Protein AF-A0A1M4X5B0-F1 (afdb_monomer_lite)

Foldseek 3Di:
DADPPPRDDADPVQADPVPRDRVDDDPPDDDDDPVCVVVDPDDDDDDPDDDPPDDDPPPPPPVPPDDDDPPDPDPPPPPPDPVNVVVVVVVVVVVVVCCCCVPVVVVVVVVVVVVVVVVVVVVVVD

Secondary structure (DSSP, 8-state):
-B-TTT-SBPPTTSB-TTT--BSSS--S--PPPHHHHHT--PPP---TT--------------------------------HHHHHHHHHHHHHHHHHHIIIIIHHHHHHHHHHHHHHHHHHHHH-

pLDDT: mean 71.01, std 17.84, range [38.38, 96.12]

Sequence (126 aa):
MRCERCGSEMNAEGKCPVCDASGASENKVRVLTPDEKINYDGVTIEEPGSYDENSGPRQDIRFERTSSGPRIHYMSFGSGSPLMRKIWLFLIIAGILAFIFFIALPVAVVGLVIAAAVWLFFSFFG

Structure (mmCIF, N/CA/C/O backbone):
data_AF-A0A1M4X5B0-F1
#
_entry.id   AF-A0A1M4X5B0-F1
#
loop_
_atom_site.group_PDB
_atom_site.id
_atom_site.type_symbol
_atom_site.label_atom_id
_atom_site.label_alt_id
_atom_site.label_comp_id
_atom_site.label_asym_id
_atom_site.label_entity_id
_atom_site.label_seq_id
_atom_site.pdbx_PDB_ins_code
_atom_site.Cartn_x
_atom_site.Cartn_y
_atom_site.Cartn_z
_atom_site.occupancy
_atom_site.B_iso_or_equiv
_atom_site.auth_seq_id
_atom_site.auth_comp_id
_atom_site.auth_asym_id
_atom_site.auth_atom_id
_atom_site.pdbx_PDB_model_num
ATOM 1 N N . MET A 1 1 ? -72.897 -0.718 44.625 1.00 62.56 1 MET A N 1
ATOM 2 C CA . MET A 1 1 ? -72.153 0.516 44.268 1.00 62.56 1 MET A CA 1
ATOM 3 C C . MET A 1 1 ? -71.139 0.165 43.179 1.00 62.56 1 MET A C 1
ATOM 5 O O . MET A 1 1 ? -70.606 -0.937 43.232 1.00 62.56 1 MET A O 1
ATOM 9 N N . ARG A 1 2 ? -70.931 1.011 42.159 1.00 64.25 2 ARG A N 1
ATOM 10 C CA . ARG A 1 2 ? -70.007 0.728 41.038 1.00 64.25 2 ARG A CA 1
ATOM 11 C C . ARG A 1 2 ? -68.660 1.395 41.281 1.00 64.25 2 ARG A C 1
ATOM 13 O O . ARG A 1 2 ? -68.618 2.491 41.828 1.00 64.25 2 ARG A O 1
ATOM 20 N N . CYS A 1 3 ? -67.574 0.735 40.906 1.00 67.25 3 CYS A N 1
ATOM 21 C CA . CYS A 1 3 ? -66.236 1.289 41.072 1.00 67.25 3 CYS A CA 1
ATOM 22 C C . CYS A 1 3 ? -65.918 2.298 39.958 1.00 67.25 3 CYS A C 1
ATOM 24 O O . CYS A 1 3 ? -66.057 1.987 38.778 1.00 67.25 3 CYS A O 1
ATOM 26 N N . GLU A 1 4 ? -65.428 3.483 40.322 1.00 68.12 4 GLU A N 1
ATOM 27 C CA . GLU A 1 4 ? -65.127 4.573 39.378 1.00 68.12 4 GLU A CA 1
ATOM 28 C C . GLU A 1 4 ? -63.909 4.307 38.477 1.00 68.12 4 GLU A C 1
ATOM 30 O O . GLU A 1 4 ? -63.702 5.006 37.490 1.00 68.12 4 GLU A O 1
ATOM 35 N N . ARG A 1 5 ? -63.107 3.279 38.788 1.00 63.66 5 ARG A N 1
ATOM 36 C CA . ARG A 1 5 ? -61.913 2.910 38.011 1.00 63.66 5 ARG A CA 1
ATOM 37 C C . ARG A 1 5 ? -62.185 1.817 36.969 1.00 63.66 5 ARG A C 1
ATOM 39 O O . ARG A 1 5 ? -61.623 1.866 35.883 1.00 63.66 5 ARG A O 1
ATOM 46 N N . CYS A 1 6 ? -63.003 0.819 37.315 1.00 71.56 6 CYS A N 1
ATOM 47 C CA . CYS A 1 6 ? -63.252 -0.390 36.507 1.00 71.56 6 CYS A CA 1
ATOM 48 C C . CYS A 1 6 ? -64.700 -0.464 35.966 1.00 71.56 6 CYS A C 1
ATOM 50 O O . CYS A 1 6 ? -64.983 -1.275 35.091 1.00 71.56 6 CYS A O 1
ATOM 52 N N . GLY A 1 7 ? -65.633 0.342 36.488 1.00 67.69 7 GLY A N 1
ATOM 53 C CA . GLY A 1 7 ? -67.053 0.330 36.113 1.00 67.69 7 GLY A CA 1
ATOM 54 C C . GLY A 1 7 ? -67.846 -0.897 36.587 1.00 67.69 7 GLY A C 1
ATOM 55 O O . GLY A 1 7 ? -69.069 -0.918 36.440 1.00 67.69 7 GLY A O 1
ATOM 56 N N . SER A 1 8 ? -67.184 -1.900 37.170 1.00 72.75 8 SER A N 1
ATOM 57 C CA . SER A 1 8 ? -67.821 -3.117 37.673 1.00 72.75 8 SER A CA 1
ATOM 58 C C . SER A 1 8 ? -68.456 -2.924 39.053 1.00 72.75 8 SER A C 1
ATOM 60 O O . SER A 1 8 ? -68.181 -1.961 39.782 1.00 72.75 8 SER A O 1
ATOM 62 N N . GLU A 1 9 ? -69.376 -3.829 39.386 1.00 68.31 9 GLU A N 1
ATOM 63 C CA . GLU A 1 9 ? -70.103 -3.817 40.652 1.00 68.31 9 GLU A CA 1
ATOM 64 C C . GLU A 1 9 ? -69.174 -4.247 41.793 1.00 68.31 9 GLU A C 1
ATOM 66 O O . GLU A 1 9 ? -68.457 -5.243 41.688 1.00 68.31 9 GLU A O 1
ATOM 71 N N . MET A 1 10 ? -69.136 -3.452 42.864 1.00 69.00 10 MET A N 1
ATOM 72 C CA . MET A 1 10 ? -68.338 -3.768 44.048 1.00 69.00 10 MET A CA 1
ATOM 73 C C . MET A 1 10 ? -68.944 -4.964 44.788 1.00 69.00 10 MET A C 1
ATOM 75 O O . MET A 1 10 ? -70.169 -5.087 44.869 1.00 69.00 10 MET A O 1
ATOM 79 N N . ASN A 1 11 ? -68.085 -5.813 45.352 1.00 70.31 11 ASN A N 1
ATOM 80 C CA . ASN A 1 11 ? -68.505 -6.898 46.237 1.00 70.31 11 ASN A CA 1
ATOM 81 C C . ASN A 1 11 ? -69.000 -6.357 47.596 1.00 70.31 11 ASN A C 1
ATOM 83 O O . ASN A 1 11 ? -68.882 -5.161 47.890 1.00 70.31 11 ASN A O 1
ATOM 87 N N . ALA A 1 12 ? -69.593 -7.229 48.418 1.00 67.88 12 ALA A N 1
ATOM 88 C CA . ALA A 1 12 ? -70.184 -6.860 49.709 1.00 67.88 12 ALA A CA 1
ATOM 89 C C . ALA A 1 12 ? -69.154 -6.263 50.692 1.00 67.88 12 ALA A C 1
ATOM 91 O O . ALA A 1 12 ? -69.518 -5.518 51.599 1.00 67.88 12 ALA A O 1
ATOM 92 N N . GLU A 1 13 ? -67.866 -6.527 50.463 1.00 67.19 13 GLU A N 1
ATOM 93 C CA . GLU A 1 13 ? -66.726 -6.052 51.246 1.00 67.19 13 GLU A CA 1
ATOM 94 C C . GLU A 1 13 ? -66.167 -4.695 50.765 1.00 67.19 13 GLU A C 1
ATOM 96 O O . GLU A 1 13 ? -65.170 -4.210 51.300 1.00 67.19 13 GLU A O 1
ATOM 101 N N . GLY A 1 14 ? -66.786 -4.064 49.758 1.00 64.19 14 GLY A N 1
ATOM 102 C CA . GLY A 1 14 ? -66.410 -2.731 49.275 1.00 64.19 14 GLY A CA 1
ATOM 103 C C . GLY A 1 14 ? -65.128 -2.673 48.434 1.00 64.19 14 GLY A C 1
ATOM 104 O O . GLY A 1 14 ? -64.507 -1.612 48.336 1.00 64.19 14 GLY A O 1
ATOM 105 N N . LYS A 1 15 ? -64.727 -3.792 47.818 1.00 64.25 15 LYS A N 1
ATOM 106 C CA . LYS A 1 15 ? -63.570 -3.911 46.914 1.00 64.25 15 LYS A CA 1
ATOM 107 C C . LYS A 1 15 ? -64.027 -4.202 45.473 1.00 64.25 15 LYS A C 1
ATOM 109 O O . LYS A 1 15 ? -64.986 -4.939 45.249 1.00 64.25 15 LYS A O 1
ATOM 114 N N . CYS A 1 16 ? -63.367 -3.623 44.460 1.00 66.88 16 CYS A N 1
ATOM 115 C CA . CYS A 1 16 ? -63.604 -4.032 43.060 1.00 66.88 16 CYS A CA 1
ATOM 116 C C . CYS A 1 16 ? -62.870 -5.364 42.818 1.00 66.88 16 CYS A C 1
ATOM 118 O O . CYS A 1 16 ? -61.642 -5.347 42.812 1.00 66.88 16 CYS A O 1
ATOM 120 N N . PRO A 1 17 ? -63.558 -6.490 42.544 1.00 68.81 17 PRO A N 1
ATOM 121 C CA . PRO A 1 17 ? -62.907 -7.787 42.307 1.00 68.81 17 PRO A CA 1
ATOM 122 C C . PRO A 1 17 ? -62.069 -7.832 41.016 1.00 68.81 17 PRO A C 1
ATOM 124 O O . PRO A 1 17 ? -61.370 -8.803 40.763 1.00 68.81 17 PRO A O 1
ATOM 127 N N . VAL A 1 18 ? -62.161 -6.795 40.176 1.00 68.50 18 VAL A N 1
ATOM 128 C CA . VAL A 1 18 ? -61.444 -6.697 38.896 1.00 68.50 18 VAL A CA 1
ATOM 129 C C . VAL A 1 18 ? -60.156 -5.878 39.017 1.00 68.50 18 VAL A C 1
ATOM 131 O O . VAL A 1 18 ? -59.205 -6.130 38.287 1.00 68.50 18 VAL A O 1
ATOM 134 N N 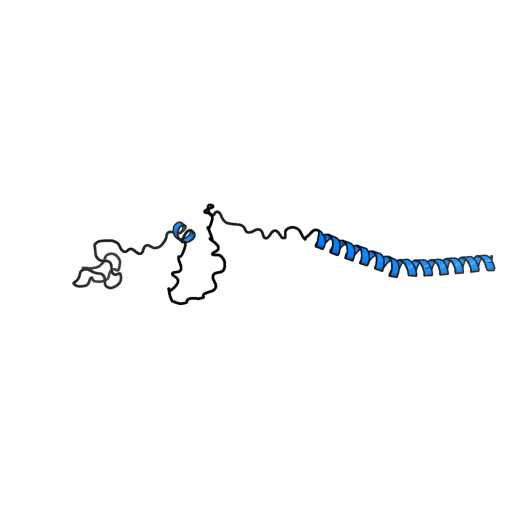. CYS A 1 19 ? -60.105 -4.881 39.907 1.00 67.00 19 CYS A N 1
ATOM 135 C CA . CYS A 1 19 ? -58.947 -3.985 40.025 1.00 67.00 19 CYS A CA 1
ATOM 136 C C . CYS A 1 19 ? -58.404 -3.834 41.452 1.00 67.00 19 CYS A C 1
ATOM 138 O O . CYS A 1 19 ? -57.538 -2.986 41.672 1.00 67.00 19 CYS A O 1
ATOM 140 N N . ASP A 1 20 ? -58.937 -4.609 42.404 1.00 61.34 20 ASP A N 1
ATOM 141 C CA . ASP A 1 20 ? -58.611 -4.616 43.839 1.00 61.34 20 ASP A CA 1
ATOM 142 C C . ASP A 1 20 ? -58.584 -3.232 44.508 1.00 61.34 20 ASP A C 1
ATOM 144 O O . ASP A 1 20 ? -58.048 -3.047 45.600 1.00 61.34 20 ASP A O 1
ATOM 148 N N . ALA A 1 21 ? -59.205 -2.229 43.883 1.00 59.19 21 ALA A N 1
ATOM 149 C CA . ALA A 1 21 ? -59.300 -0.897 44.446 1.00 59.19 21 ALA A CA 1
ATOM 150 C C . ALA A 1 21 ? -60.314 -0.910 45.598 1.00 59.19 21 ALA A C 1
ATOM 152 O O . ALA A 1 21 ? -61.526 -0.938 45.372 1.00 59.19 21 ALA A O 1
ATOM 153 N N . SER A 1 22 ? -59.820 -0.898 46.836 1.00 53.25 22 SER A N 1
ATOM 154 C CA . SER A 1 22 ? -60.573 -0.443 48.004 1.00 53.25 22 SER A CA 1
ATOM 155 C C . SER A 1 22 ? -60.648 1.084 47.979 1.00 53.25 22 SER A C 1
ATOM 157 O O . SER A 1 22 ? -59.651 1.745 47.700 1.00 53.25 22 SER A O 1
ATOM 159 N N . GLY A 1 23 ? -61.814 1.659 48.284 1.00 53.38 23 GLY A N 1
ATOM 160 C CA . GLY A 1 23 ? -62.074 3.110 48.273 1.00 53.38 23 GLY A CA 1
ATOM 161 C C . GLY A 1 23 ? -61.237 3.978 49.233 1.00 53.38 23 GLY A C 1
ATOM 162 O O . GLY A 1 23 ? -61.567 5.140 49.432 1.00 53.38 23 GLY A O 1
ATOM 163 N N . ALA A 1 24 ? -60.164 3.453 49.823 1.00 50.56 24 ALA A N 1
ATOM 164 C CA . ALA A 1 24 ? -59.182 4.202 50.591 1.00 50.56 24 ALA A CA 1
ATOM 165 C C . ALA A 1 24 ? -57.808 3.512 50.503 1.00 50.56 24 ALA A C 1
ATOM 167 O O . ALA A 1 24 ? -57.692 2.322 50.787 1.00 50.56 24 ALA A O 1
ATOM 168 N N . SER A 1 25 ? -56.787 4.307 50.172 1.00 48.53 25 SER A N 1
ATOM 169 C CA . SER A 1 25 ? -55.349 4.051 50.338 1.00 48.53 25 SER A CA 1
ATOM 170 C C . SER A 1 25 ? -54.633 3.057 49.401 1.00 48.53 25 SER A C 1
ATOM 172 O O . SER A 1 25 ? -54.805 1.844 49.453 1.00 48.53 25 SER A O 1
ATOM 174 N N . GLU A 1 26 ? -53.744 3.653 48.598 1.00 53.66 26 GLU A N 1
ATOM 175 C CA . GLU A 1 26 ? -52.373 3.204 48.305 1.00 53.66 26 GLU A CA 1
ATOM 176 C C . GLU A 1 26 ? -52.173 1.822 47.680 1.00 53.66 26 GLU A C 1
ATOM 178 O O . GLU A 1 26 ? -51.606 0.889 48.247 1.00 53.66 26 GLU A O 1
ATOM 183 N N . ASN A 1 27 ? -52.508 1.756 46.395 1.00 51.94 27 ASN A N 1
ATOM 184 C CA . ASN A 1 27 ? -51.952 0.748 45.511 1.00 51.94 27 ASN A CA 1
ATOM 185 C C . ASN A 1 27 ? -50.460 1.071 45.259 1.00 51.94 27 ASN A C 1
ATOM 187 O O . ASN A 1 27 ? -50.134 1.974 44.489 1.00 51.94 27 ASN A O 1
ATOM 191 N N . LYS A 1 28 ? -49.554 0.353 45.940 1.00 57.34 28 LYS A N 1
ATOM 192 C CA . LYS A 1 28 ? -48.080 0.509 45.892 1.00 57.34 28 LYS A CA 1
ATOM 193 C C . LYS A 1 28 ? -47.460 0.157 44.525 1.00 57.34 28 LYS A C 1
ATOM 195 O O . LYS A 1 28 ? -46.241 0.101 44.394 1.00 57.34 28 LYS A O 1
ATOM 200 N N . VAL A 1 29 ? -48.270 -0.084 43.495 1.00 63.06 29 VAL A N 1
ATOM 201 C CA . VAL A 1 29 ? -47.799 -0.270 42.121 1.00 63.06 29 VAL A CA 1
ATOM 202 C C . VAL A 1 29 ? -48.238 0.910 41.255 1.00 63.06 29 VAL A C 1
ATOM 204 O O . VAL A 1 29 ? -49.403 1.079 40.902 1.00 63.06 29 VAL A O 1
ATOM 207 N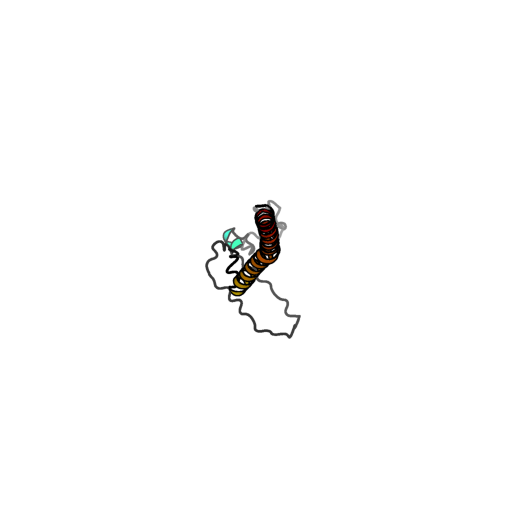 N . ARG A 1 30 ? -47.263 1.763 40.936 1.00 73.19 30 ARG A N 1
ATOM 208 C CA . ARG A 1 30 ? -47.370 2.893 40.008 1.00 73.19 30 ARG A CA 1
ATOM 209 C C . ARG A 1 30 ? -46.588 2.545 38.745 1.00 73.19 30 ARG A C 1
ATOM 211 O O . ARG A 1 30 ? -45.482 2.020 38.840 1.00 73.19 30 ARG A O 1
ATOM 218 N N . VAL A 1 31 ? -47.147 2.853 37.574 1.00 73.38 31 VAL A N 1
ATOM 219 C CA . VAL A 1 31 ? -46.403 2.777 36.308 1.00 73.38 31 VAL A CA 1
ATOM 220 C C . VAL A 1 31 ? -45.264 3.792 36.368 1.00 73.38 31 VAL A C 1
ATOM 222 O O . VAL A 1 31 ? -45.509 4.963 36.667 1.00 73.38 31 VAL A O 1
ATOM 225 N N . LEU A 1 32 ? -44.034 3.341 36.114 1.00 76.31 32 LEU A N 1
ATOM 226 C CA . LEU A 1 32 ? -42.867 4.220 36.115 1.00 76.31 32 LEU A CA 1
ATOM 227 C C . LEU A 1 32 ? -43.030 5.314 35.057 1.00 76.31 32 LEU A C 1
ATOM 229 O O . LEU A 1 32 ? -43.495 5.051 33.944 1.00 76.31 32 LEU A O 1
ATOM 233 N N . THR A 1 33 ? -42.617 6.536 35.390 1.00 77.94 33 THR A N 1
ATOM 234 C CA . THR A 1 33 ? -42.510 7.603 34.389 1.00 77.94 33 THR A CA 1
ATOM 235 C C . THR A 1 33 ? -41.394 7.276 33.386 1.00 77.94 33 THR A C 1
ATOM 237 O O . THR A 1 33 ? -40.524 6.450 33.678 1.00 77.94 33 THR A O 1
ATOM 240 N N . PRO A 1 34 ? -41.379 7.895 32.191 1.00 75.44 34 PRO A N 1
ATOM 241 C CA . PRO A 1 34 ? -40.315 7.669 31.211 1.00 75.44 34 PRO A CA 1
ATOM 242 C C . PRO A 1 34 ? -38.908 7.884 31.789 1.00 75.44 34 PRO A C 1
ATOM 244 O O . PRO A 1 34 ? -38.018 7.079 31.528 1.00 75.44 34 PRO A O 1
ATOM 247 N N . ASP A 1 35 ? -38.731 8.898 32.640 1.00 76.88 35 ASP A N 1
ATOM 248 C CA . ASP A 1 35 ? -37.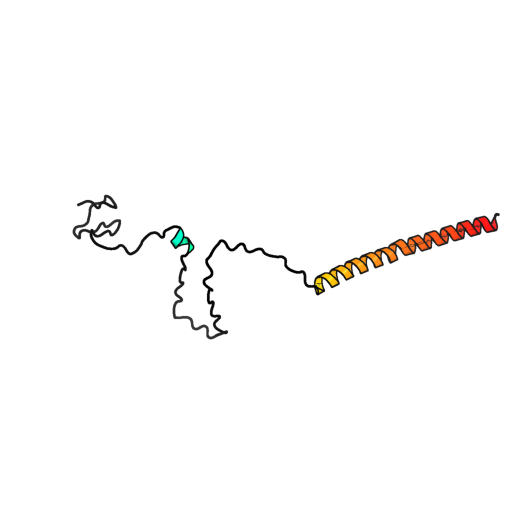449 9.205 33.286 1.00 76.88 35 ASP A CA 1
ATOM 249 C C . ASP A 1 35 ? -37.073 8.186 34.372 1.00 76.88 35 ASP A C 1
ATOM 251 O O . ASP A 1 35 ? -35.911 7.793 34.495 1.00 76.88 35 ASP A O 1
ATOM 255 N N . GLU A 1 36 ? -38.052 7.711 35.148 1.00 73.69 36 GLU A N 1
ATOM 256 C CA . GLU A 1 36 ? -37.842 6.657 36.148 1.00 73.69 36 GLU A CA 1
ATOM 257 C C . GLU A 1 36 ? -37.526 5.316 35.484 1.00 73.69 36 GLU A C 1
ATOM 259 O O . GLU A 1 36 ? -36.694 4.565 35.981 1.00 73.69 36 GLU A O 1
ATOM 264 N N . LYS A 1 37 ? -38.141 5.033 34.331 1.00 75.19 37 LYS A N 1
ATOM 265 C CA . LYS A 1 37 ? -37.863 3.838 33.530 1.00 75.19 37 LYS A CA 1
ATOM 266 C C . LYS A 1 37 ? -36.421 3.820 33.019 1.00 75.19 37 LYS A C 1
ATOM 268 O O . LYS A 1 37 ? -35.816 2.756 32.980 1.00 75.19 37 LYS A O 1
ATOM 273 N N . ILE A 1 38 ? -35.876 4.973 32.626 1.00 74.31 38 ILE A N 1
ATOM 274 C CA . ILE A 1 38 ? -34.490 5.088 32.140 1.00 74.31 38 ILE A CA 1
ATOM 275 C C . ILE A 1 38 ? -33.483 4.868 33.279 1.00 74.31 38 ILE A C 1
ATOM 277 O O . ILE A 1 38 ? -32.422 4.294 33.052 1.00 74.31 38 ILE A O 1
ATOM 281 N N . ASN A 1 39 ? -33.824 5.291 34.498 1.00 75.50 39 ASN A N 1
ATOM 282 C CA . ASN A 1 39 ? -32.964 5.187 35.680 1.00 75.50 39 ASN A CA 1
ATOM 283 C C . ASN A 1 39 ? -33.275 3.969 36.567 1.00 75.50 39 ASN A C 1
ATOM 285 O O . ASN A 1 39 ? -32.814 3.912 37.708 1.00 75.50 39 ASN A O 1
ATOM 289 N N . TYR A 1 40 ? -34.082 3.019 36.087 1.00 76.94 40 TYR A N 1
ATOM 290 C CA . TYR A 1 40 ? -34.471 1.859 36.879 1.00 76.94 40 TYR A CA 1
ATOM 291 C C . TYR A 1 40 ? -33.308 0.868 36.996 1.00 76.94 40 TYR A C 1
ATOM 293 O O . TYR A 1 40 ? -32.966 0.171 36.042 1.00 76.94 40 TYR A O 1
ATOM 301 N N . ASP A 1 41 ? -32.721 0.808 38.189 1.00 75.19 41 ASP A N 1
ATOM 302 C CA . ASP A 1 41 ? -31.639 -0.102 38.559 1.00 75.19 41 ASP A CA 1
ATOM 303 C C . ASP A 1 41 ? -32.260 -1.393 39.109 1.00 75.19 41 ASP A C 1
ATOM 305 O O . ASP A 1 41 ? -32.493 -1.546 40.309 1.00 75.19 41 ASP A O 1
ATOM 309 N N . GLY A 1 42 ? -32.701 -2.269 38.205 1.00 74.75 42 GLY A N 1
ATOM 310 C CA . GLY A 1 42 ? -33.329 -3.531 38.584 1.00 74.75 42 GLY A CA 1
ATOM 311 C C . GLY A 1 42 ? -32.379 -4.366 39.441 1.00 74.75 42 GLY A C 1
ATOM 312 O O . GLY A 1 42 ? -31.291 -4.715 38.998 1.00 74.75 42 GLY A O 1
ATOM 313 N N . VAL A 1 43 ? -32.792 -4.708 40.660 1.00 74.88 43 VAL A N 1
ATOM 314 C CA . VAL A 1 43 ? -32.003 -5.566 41.552 1.00 74.88 43 VAL A CA 1
ATOM 315 C C . VAL A 1 43 ? -32.410 -7.018 41.324 1.00 74.88 43 VAL A C 1
ATOM 317 O O . VAL A 1 43 ? -33.574 -7.375 41.514 1.00 74.88 43 VAL A O 1
ATOM 320 N N . THR A 1 44 ? -31.463 -7.869 40.936 1.00 72.25 44 THR A N 1
ATOM 321 C CA . THR A 1 44 ? -31.653 -9.323 40.938 1.00 72.25 44 THR A CA 1
ATOM 322 C C . THR A 1 44 ? -31.392 -9.856 42.341 1.00 72.25 44 THR A C 1
ATOM 324 O O . THR A 1 44 ? -30.309 -9.660 42.888 1.00 72.25 44 THR A O 1
ATOM 327 N N . ILE A 1 45 ? -32.387 -10.508 42.941 1.00 72.44 45 ILE A N 1
ATOM 328 C CA . ILE A 1 45 ? -32.223 -11.186 44.229 1.00 72.44 45 ILE A CA 1
ATOM 329 C C . ILE A 1 45 ? -31.650 -12.572 43.938 1.00 72.44 45 ILE A C 1
ATOM 331 O O . ILE A 1 45 ? -32.299 -13.380 43.277 1.00 72.44 45 ILE A O 1
ATOM 335 N N . GLU A 1 46 ? -30.432 -12.826 44.404 1.00 69.88 46 GLU A N 1
ATOM 336 C CA . GLU A 1 46 ? -29.815 -14.150 44.347 1.00 69.88 46 GLU A CA 1
ATOM 337 C C . GLU A 1 46 ? -30.409 -15.039 45.450 1.00 69.88 46 GLU A C 1
ATOM 339 O O . GLU A 1 46 ? -30.563 -14.611 46.598 1.00 69.88 46 GLU A O 1
ATOM 344 N N . GLU A 1 47 ? -30.778 -16.271 45.100 1.00 69.75 47 GLU A N 1
ATOM 345 C CA . GLU A 1 47 ? -31.316 -17.248 46.046 1.00 69.75 47 GLU A CA 1
ATOM 346 C C . GLU A 1 47 ? -30.179 -17.764 46.949 1.00 69.75 47 GLU A C 1
ATOM 348 O O . GLU A 1 47 ? -29.189 -18.296 46.438 1.00 69.75 47 GLU A O 1
ATOM 353 N N . PRO A 1 48 ? -30.259 -17.613 48.286 1.00 56.66 48 PRO A N 1
ATOM 354 C CA . PRO A 1 48 ? -29.185 -18.031 49.180 1.00 56.66 48 PRO A CA 1
ATOM 355 C C . PRO A 1 48 ? -29.194 -19.561 49.331 1.00 56.66 48 PRO A C 1
ATOM 357 O O . PRO A 1 48 ? -29.752 -20.092 50.289 1.00 56.66 48 PRO A O 1
ATOM 360 N N . GLY A 1 49 ? -28.603 -20.281 48.372 1.00 55.31 49 GLY A N 1
ATOM 361 C CA . GLY A 1 49 ? -28.650 -21.749 48.366 1.00 55.31 49 GLY A CA 1
ATOM 362 C C . GLY A 1 49 ? -27.633 -22.503 47.506 1.00 55.31 49 GLY A C 1
ATOM 363 O O . GLY A 1 49 ? -27.580 -23.725 47.610 1.00 55.31 49 GLY A O 1
ATOM 364 N N . SER A 1 50 ? -26.795 -21.843 46.703 1.00 47.75 50 SER A N 1
ATOM 365 C CA . SER A 1 50 ? -25.731 -22.516 45.943 1.00 47.75 50 SER A CA 1
ATOM 366 C C . SER A 1 50 ? -24.367 -21.939 46.302 1.00 47.75 50 SER A C 1
ATOM 368 O O . SER A 1 50 ? -23.918 -20.931 45.760 1.00 47.75 50 SER A O 1
ATOM 370 N N . TYR A 1 51 ? -23.729 -22.581 47.272 1.00 46.09 51 TYR A N 1
ATOM 371 C CA . TYR A 1 51 ? -22.347 -22.361 47.678 1.00 46.09 51 TYR A CA 1
ATOM 372 C C . TYR A 1 51 ? -21.431 -22.804 46.530 1.00 46.09 51 TYR A C 1
ATOM 374 O O . TYR A 1 51 ? -21.093 -23.979 46.424 1.00 46.09 51 TYR A O 1
ATOM 382 N N . ASP A 1 52 ? -21.057 -21.870 45.659 1.00 45.84 52 ASP A N 1
ATOM 383 C CA . ASP A 1 52 ? -19.884 -22.034 44.803 1.00 45.84 52 ASP A CA 1
ATOM 384 C C . ASP A 1 52 ? -18.697 -21.373 45.511 1.00 45.84 52 ASP A C 1
ATOM 386 O O . ASP A 1 52 ? -18.508 -20.153 45.533 1.00 45.84 52 ASP A O 1
ATOM 390 N N . GLU A 1 53 ? -17.937 -22.223 46.191 1.00 46.72 53 GLU A N 1
ATOM 391 C CA . GLU A 1 53 ? -16.745 -21.916 46.970 1.00 46.72 53 GLU A CA 1
ATOM 392 C C . GLU A 1 53 ? -15.558 -21.647 46.030 1.00 46.72 53 GLU A C 1
ATOM 394 O O . GLU A 1 53 ? -14.585 -22.391 45.975 1.00 46.72 53 GLU A O 1
ATOM 399 N N . ASN A 1 54 ? -15.639 -20.570 45.245 1.00 41.44 54 ASN A N 1
ATOM 400 C CA . ASN A 1 54 ? -14.490 -20.033 44.519 1.00 41.44 54 ASN A CA 1
ATOM 401 C C . ASN A 1 54 ? -14.513 -18.503 44.537 1.00 41.44 54 ASN A C 1
ATOM 403 O O . ASN A 1 54 ? -14.774 -17.816 43.549 1.00 41.44 54 ASN A O 1
ATOM 407 N N . SER A 1 55 ? -14.249 -17.965 45.724 1.00 43.50 55 SER A N 1
ATOM 408 C CA . SER A 1 55 ? -14.020 -16.549 45.975 1.00 43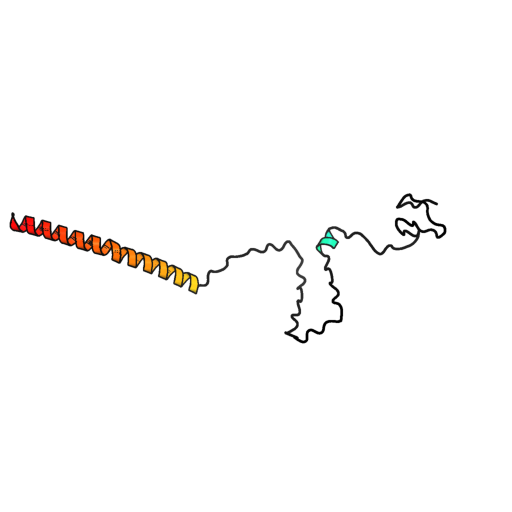.50 55 SER A CA 1
ATOM 409 C C . SER A 1 55 ? -12.739 -16.060 45.285 1.00 43.50 55 SER A C 1
ATOM 411 O O . SER A 1 55 ? -11.679 -15.970 45.904 1.00 43.50 55 SER A O 1
ATOM 413 N N . GLY A 1 56 ? -12.847 -15.702 44.005 1.00 38.38 56 GLY A N 1
ATOM 414 C CA . GLY A 1 56 ? -11.991 -14.687 43.384 1.00 38.38 56 GLY A CA 1
ATOM 415 C C . GLY A 1 56 ? -12.316 -13.302 43.964 1.00 38.38 56 GLY A C 1
ATOM 416 O O . GLY A 1 56 ? -13.401 -13.121 44.523 1.00 38.38 56 GLY A O 1
ATOM 417 N N . PRO A 1 57 ? -11.395 -12.321 43.904 1.00 40.09 57 PRO A N 1
ATOM 418 C CA . PRO A 1 57 ? -11.572 -11.046 44.589 1.00 40.09 57 PRO A CA 1
ATOM 419 C C . PRO A 1 57 ? -12.874 -10.398 44.125 1.00 40.09 57 PRO A C 1
ATOM 421 O O . PRO A 1 57 ? -13.042 -10.129 42.936 1.00 40.09 57 PRO A O 1
ATOM 424 N N . ARG A 1 58 ? -13.784 -10.182 45.084 1.00 46.12 58 ARG A N 1
ATOM 425 C CA . ARG A 1 58 ? -15.013 -9.403 44.928 1.00 46.12 58 ARG A CA 1
ATOM 426 C C . ARG A 1 58 ? -14.641 -8.094 44.240 1.00 46.12 58 ARG A C 1
ATOM 428 O O . ARG A 1 58 ? -14.076 -7.203 44.870 1.00 46.12 58 ARG A O 1
ATOM 435 N N . GLN A 1 59 ? -14.893 -8.011 42.938 1.00 38.59 59 GLN A N 1
ATOM 436 C CA . GLN A 1 59 ? -14.835 -6.745 42.237 1.00 38.59 59 GLN A CA 1
ATOM 437 C C . GLN A 1 59 ? -16.015 -5.953 42.771 1.00 38.59 59 GLN A C 1
ATOM 439 O O . GLN A 1 59 ? -17.162 -6.222 42.427 1.00 38.59 59 GLN A O 1
ATOM 444 N N . ASP A 1 60 ? -15.713 -5.023 43.671 1.00 39.94 60 ASP A N 1
ATOM 445 C CA . ASP A 1 60 ? -16.554 -3.873 43.951 1.00 39.94 60 ASP A CA 1
ATOM 446 C C . ASP A 1 60 ? -16.799 -3.192 42.598 1.00 39.94 60 ASP A C 1
ATOM 448 O O . ASP A 1 60 ? -16.028 -2.345 42.142 1.00 39.94 60 ASP A O 1
ATOM 452 N N . ILE A 1 61 ? -17.855 -3.605 41.899 1.00 45.75 61 ILE A N 1
ATOM 453 C CA . ILE A 1 61 ? -18.431 -2.857 40.787 1.00 45.75 61 ILE A CA 1
ATOM 454 C C . ILE A 1 61 ? -19.130 -1.655 41.408 1.00 45.75 61 ILE A C 1
ATOM 456 O O . ILE A 1 61 ? -20.350 -1.534 41.459 1.00 45.75 61 ILE A O 1
ATOM 460 N N . ARG A 1 62 ? -18.305 -0.742 41.924 1.00 41.75 62 ARG A N 1
ATOM 461 C CA . ARG A 1 62 ? -18.690 0.615 42.250 1.00 41.75 62 ARG A CA 1
ATOM 462 C C . ARG A 1 62 ? -19.032 1.269 40.923 1.00 41.75 62 ARG A C 1
ATOM 464 O O . ARG A 1 62 ? -18.161 1.769 40.217 1.00 41.75 62 ARG A O 1
ATOM 471 N N . PHE A 1 63 ? -20.306 1.199 40.550 1.00 43.59 63 PHE A N 1
ATOM 472 C CA . PHE A 1 63 ? -20.838 1.965 39.439 1.00 43.59 63 PHE A CA 1
ATOM 473 C C . PHE A 1 63 ? -20.730 3.439 39.840 1.00 43.59 63 PHE A C 1
ATOM 475 O O . PHE A 1 63 ? -21.559 3.983 40.571 1.00 43.59 63 PHE A O 1
ATOM 482 N N . GLU A 1 64 ? -19.611 4.049 39.452 1.00 41.78 64 GLU A N 1
ATOM 483 C CA . GLU A 1 64 ? -19.332 5.464 39.623 1.00 41.78 64 GLU A CA 1
ATOM 484 C C . GLU A 1 64 ? -20.529 6.235 39.048 1.00 41.78 64 GLU A C 1
ATOM 486 O O . GLU A 1 64 ? -20.808 6.184 37.844 1.00 41.78 64 GLU A O 1
ATOM 491 N N . ARG A 1 65 ? -21.279 6.908 39.930 1.00 48.50 65 ARG A N 1
ATOM 492 C CA . ARG A 1 65 ? -22.385 7.805 39.581 1.00 48.50 65 ARG A CA 1
ATOM 493 C C . ARG A 1 65 ? -21.835 8.983 38.777 1.00 48.50 65 ARG A C 1
ATOM 495 O O . ARG A 1 65 ? -21.618 10.063 39.311 1.00 48.50 65 ARG A O 1
ATOM 502 N N . THR A 1 66 ? -21.627 8.789 37.483 1.00 44.94 66 THR A N 1
ATOM 503 C CA . THR A 1 66 ? -21.517 9.878 36.515 1.00 44.94 66 THR A CA 1
ATOM 504 C C . THR A 1 66 ? -22.809 9.902 35.720 1.00 44.94 66 THR A C 1
ATOM 506 O O . THR A 1 66 ? -23.084 8.982 34.951 1.00 44.94 66 THR A O 1
ATOM 509 N N . SER A 1 67 ? -23.593 10.950 35.983 1.00 44.69 67 SER A N 1
ATOM 510 C CA . SER A 1 67 ? -24.685 11.494 35.171 1.00 44.69 67 SER A CA 1
ATOM 511 C C . SER A 1 67 ? -24.751 10.890 33.760 1.00 44.69 67 SER A C 1
ATOM 513 O O . SER A 1 67 ? -23.936 11.209 32.891 1.00 44.69 67 SER A O 1
ATOM 515 N N . SER A 1 68 ? -25.695 9.968 33.555 1.00 49.84 68 SER A N 1
ATOM 516 C CA . SER A 1 68 ? -25.917 9.253 32.296 1.00 49.84 68 SER A CA 1
ATOM 517 C C . SER A 1 68 ? -26.533 10.171 31.235 1.00 49.84 68 SER A C 1
ATOM 519 O O . SER A 1 68 ? -27.726 10.115 30.956 1.00 49.84 68 SER A O 1
ATOM 521 N N . GLY A 1 69 ? -25.703 11.006 30.609 1.00 59.19 69 GLY A N 1
ATOM 522 C CA . GLY A 1 69 ? -25.917 11.402 29.216 1.00 59.19 69 GLY A CA 1
ATOM 523 C C . GLY A 1 69 ? -25.647 10.212 28.277 1.00 59.19 69 GLY A C 1
ATOM 524 O O . GLY A 1 69 ? -24.966 9.265 28.686 1.00 59.19 69 GLY A O 1
ATOM 525 N N . PRO A 1 70 ? -26.168 10.219 27.035 1.00 53.00 70 PRO A N 1
ATOM 526 C CA . PRO A 1 70 ? -25.986 9.124 26.082 1.00 53.00 70 PRO A CA 1
ATOM 527 C C . PRO A 1 70 ? -24.494 8.818 25.894 1.00 53.00 70 PRO A C 1
ATOM 529 O O . PRO A 1 70 ? -23.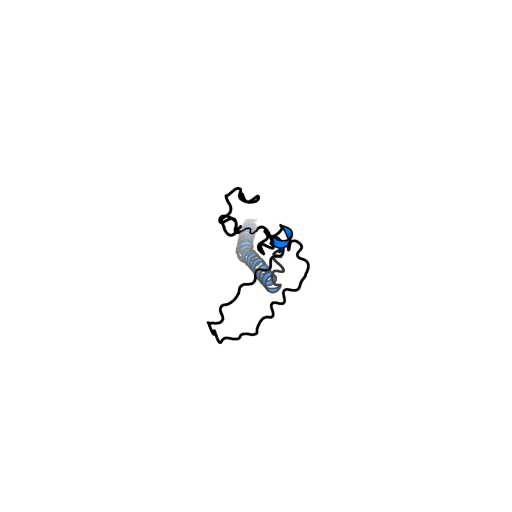741 9.613 25.332 1.00 53.00 70 PRO A O 1
ATOM 532 N N . ARG A 1 71 ? -24.057 7.658 26.399 1.00 58.09 71 ARG A N 1
ATOM 533 C CA . ARG A 1 71 ? -22.678 7.180 26.274 1.00 58.09 71 ARG A CA 1
ATOM 534 C C . ARG A 1 71 ? -22.468 6.678 24.852 1.00 58.09 71 ARG A C 1
ATOM 536 O O . ARG A 1 71 ? -22.770 5.533 24.528 1.00 58.09 71 ARG A O 1
ATOM 543 N N . ILE A 1 72 ? -21.965 7.554 23.989 1.00 60.62 72 ILE A N 1
ATOM 544 C CA . ILE A 1 72 ? -21.503 7.174 22.657 1.00 60.62 72 ILE A CA 1
ATOM 545 C C . ILE A 1 72 ? -20.185 6.417 22.843 1.00 60.62 72 ILE A C 1
ATOM 547 O O . ILE A 1 72 ? -19.127 7.018 23.031 1.00 60.62 72 ILE A O 1
ATOM 551 N N . HIS A 1 73 ? -20.249 5.087 22.821 1.00 58.41 73 HIS A N 1
ATOM 552 C CA . HIS A 1 73 ? -19.061 4.247 22.723 1.00 58.41 73 HIS A CA 1
ATOM 553 C C . HIS A 1 73 ? -18.479 4.394 21.318 1.00 58.41 73 HIS A C 1
ATOM 555 O O . HIS A 1 73 ? -18.859 3.684 20.390 1.00 58.41 73 HIS A O 1
ATOM 561 N N . TYR A 1 74 ? -17.545 5.326 21.146 1.00 56.56 74 TYR A N 1
ATOM 562 C CA . TYR A 1 74 ? -16.647 5.261 20.008 1.00 56.56 74 TYR A CA 1
ATOM 563 C C . TYR A 1 74 ? -15.729 4.058 20.249 1.00 56.56 74 TYR A C 1
ATOM 565 O O . TYR A 1 74 ? -14.876 4.063 21.134 1.00 56.56 74 TYR A O 1
ATOM 573 N N . MET A 1 75 ? -15.912 2.990 19.473 1.00 49.56 75 MET A N 1
ATOM 574 C CA . MET A 1 75 ? -14.821 2.056 19.230 1.00 49.56 75 MET A CA 1
ATOM 575 C C . MET A 1 75 ? -13.772 2.848 18.453 1.00 49.56 75 MET A C 1
ATOM 577 O O . MET A 1 75 ? -13.768 2.865 17.223 1.00 49.56 75 MET A O 1
ATOM 581 N N . SER A 1 76 ? -12.905 3.579 19.159 1.00 49.03 76 SER A N 1
ATOM 582 C CA . SER A 1 76 ? -11.653 3.965 18.541 1.00 49.03 76 SER A CA 1
ATOM 583 C C . SER A 1 76 ? -10.958 2.647 18.228 1.00 49.03 76 SER A C 1
ATOM 585 O O . SER A 1 76 ? -10.572 1.900 19.126 1.00 49.03 76 SER A O 1
ATOM 587 N N . PHE A 1 77 ? -10.806 2.342 16.938 1.00 56.69 77 PHE A N 1
ATOM 588 C CA . PHE A 1 77 ? -9.745 1.458 16.466 1.00 56.69 77 PHE A CA 1
ATOM 589 C C . PHE A 1 77 ? -8.427 2.182 16.753 1.00 56.69 77 PHE A C 1
ATOM 591 O O . PHE A 1 77 ? -7.780 2.772 15.890 1.00 56.69 77 PHE A O 1
ATOM 598 N N . GLY A 1 78 ? -8.134 2.272 18.046 1.00 52.12 78 GLY A N 1
ATOM 599 C CA . GLY A 1 78 ? -7.023 2.979 18.611 1.00 52.12 78 GLY A CA 1
ATOM 600 C C . GLY A 1 78 ? -5.771 2.221 18.251 1.00 52.12 78 GLY A C 1
ATOM 601 O O . GLY A 1 78 ? -5.669 1.024 18.500 1.00 52.12 78 GLY A O 1
ATOM 602 N N . SER A 1 79 ? -4.821 2.975 17.705 1.00 57.34 79 SER A N 1
ATOM 603 C CA . SER A 1 79 ? -3.402 2.719 17.891 1.00 57.34 79 SER A CA 1
ATOM 604 C C . SER A 1 79 ? -3.018 1.270 17.602 1.00 57.34 79 SER A C 1
ATOM 606 O O . SER A 1 79 ? -2.716 0.492 18.508 1.00 57.34 79 SER A O 1
ATOM 608 N N . GLY A 1 80 ? -3.024 0.908 16.314 1.00 60.12 80 GLY A N 1
ATOM 609 C CA . GLY A 1 80 ? -2.311 -0.281 15.862 1.00 60.12 80 GLY A CA 1
ATOM 610 C C . GLY A 1 80 ? -0.923 -0.246 16.492 1.00 60.12 80 GLY A C 1
ATOM 611 O O . GLY A 1 80 ? -0.185 0.723 16.300 1.00 60.12 80 GLY A O 1
ATOM 612 N N . SER A 1 81 ? -0.637 -1.239 17.336 1.00 74.31 81 SER A N 1
ATOM 613 C CA . SER A 1 81 ? 0.530 -1.233 18.209 1.00 74.31 81 SER A CA 1
ATOM 614 C C . SER A 1 81 ? 1.790 -0.861 17.412 1.00 74.31 81 SER A C 1
ATOM 616 O O . SER A 1 81 ? 1.931 -1.266 16.251 1.00 74.31 81 SER A O 1
ATOM 618 N N . PRO A 1 82 ? 2.727 -0.080 17.983 1.00 75.12 82 PRO A N 1
ATOM 619 C CA . PRO A 1 82 ? 3.905 0.391 17.247 1.00 75.12 82 PRO A CA 1
ATOM 620 C C . PRO A 1 82 ? 4.728 -0.773 16.670 1.00 75.12 82 PRO A C 1
ATOM 622 O O . PRO A 1 82 ? 5.388 -0.624 15.642 1.00 75.12 82 PRO A O 1
ATOM 625 N N . LEU A 1 83 ? 4.618 -1.955 17.286 1.00 77.75 83 LEU A N 1
ATOM 626 C CA . LEU A 1 83 ? 5.126 -3.219 16.763 1.00 77.75 83 LEU A CA 1
ATOM 627 C C . LEU A 1 83 ? 4.395 -3.676 15.490 1.00 77.75 83 LEU A C 1
ATOM 629 O O . LEU A 1 83 ? 5.056 -3.895 14.479 1.00 77.75 83 LEU A O 1
ATOM 633 N N . MET A 1 84 ? 3.059 -3.760 15.489 1.00 81.12 84 MET A N 1
ATOM 634 C CA . MET A 1 84 ? 2.265 -4.138 14.305 1.00 81.12 84 MET A CA 1
ATOM 635 C C . MET A 1 84 ? 2.581 -3.247 13.102 1.00 81.12 84 MET A C 1
ATOM 637 O O . MET A 1 84 ? 2.822 -3.755 12.008 1.00 81.12 84 MET A O 1
ATOM 641 N N . ARG A 1 85 ? 2.675 -1.926 13.314 1.00 83.31 85 ARG A N 1
ATOM 642 C CA . ARG A 1 85 ? 3.042 -0.973 12.256 1.00 83.31 85 ARG A CA 1
ATOM 643 C C . ARG A 1 85 ? 4.426 -1.269 11.679 1.00 83.31 85 ARG A C 1
ATOM 645 O O . ARG A 1 85 ? 4.604 -1.188 10.469 1.00 83.31 85 ARG A O 1
ATOM 652 N N . LYS A 1 86 ? 5.398 -1.633 12.521 1.00 87.31 86 LYS A N 1
ATOM 653 C CA . LYS A 1 86 ? 6.770 -1.941 12.098 1.00 87.31 86 LYS A CA 1
ATOM 654 C C . LYS A 1 86 ? 6.860 -3.260 11.322 1.00 87.31 86 LYS A C 1
ATOM 656 O O . LYS A 1 86 ? 7.562 -3.301 10.316 1.00 87.31 86 LYS A O 1
ATOM 661 N N . ILE A 1 87 ? 6.120 -4.297 11.732 1.00 89.56 87 ILE A N 1
ATOM 662 C CA . ILE A 1 87 ? 6.024 -5.568 10.990 1.00 89.56 87 ILE A CA 1
ATOM 663 C C . ILE A 1 87 ? 5.400 -5.341 9.608 1.00 89.56 87 ILE A C 1
ATOM 665 O O . ILE A 1 87 ? 5.945 -5.799 8.605 1.00 89.56 87 ILE A O 1
ATOM 669 N N . TRP A 1 88 ? 4.289 -4.605 9.542 1.00 89.44 88 TRP A N 1
ATOM 670 C CA . TRP A 1 88 ? 3.609 -4.316 8.278 1.00 89.44 88 TRP A CA 1
ATOM 671 C C . TRP A 1 88 ? 4.504 -3.544 7.305 1.00 89.44 88 TRP A C 1
ATOM 673 O O . TRP A 1 88 ? 4.590 -3.876 6.125 1.00 89.44 88 TRP A O 1
ATOM 683 N N . LEU A 1 89 ? 5.221 -2.544 7.816 1.00 89.81 89 LEU A N 1
ATOM 684 C CA . LEU A 1 89 ? 6.138 -1.732 7.023 1.00 89.81 89 LEU A CA 1
ATOM 685 C C . LEU A 1 89 ? 7.317 -2.574 6.508 1.00 89.81 89 LEU A C 1
ATOM 687 O O . LEU A 1 89 ? 7.685 -2.464 5.340 1.00 89.81 89 LEU A O 1
ATOM 691 N N . PHE A 1 90 ? 7.854 -3.472 7.338 1.00 92.69 90 PHE A N 1
ATOM 692 C CA . PHE A 1 90 ? 8.911 -4.394 6.923 1.00 92.69 90 PHE A CA 1
ATOM 693 C C . PHE A 1 90 ? 8.444 -5.367 5.834 1.00 92.69 90 PHE A C 1
ATOM 695 O O . PHE A 1 90 ? 9.173 -5.571 4.869 1.00 92.69 90 PHE A O 1
ATOM 702 N N . LEU A 1 91 ? 7.228 -5.921 5.933 1.00 93.62 91 LEU A N 1
ATOM 703 C CA . LEU A 1 91 ? 6.677 -6.809 4.901 1.00 93.62 91 LEU A CA 1
ATOM 704 C C . LEU A 1 91 ? 6.509 -6.107 3.552 1.00 93.62 91 LEU A C 1
ATOM 706 O O . LEU A 1 91 ? 6.863 -6.677 2.522 1.00 93.62 91 LEU A O 1
ATOM 710 N N . ILE A 1 92 ? 6.019 -4.865 3.555 1.00 93.75 92 ILE A N 1
ATOM 711 C CA . ILE A 1 92 ? 5.887 -4.070 2.328 1.00 93.75 92 ILE A CA 1
ATOM 712 C C . ILE A 1 92 ? 7.265 -3.810 1.712 1.00 93.75 92 ILE A C 1
ATOM 714 O O . ILE A 1 92 ? 7.460 -4.049 0.522 1.00 93.75 92 ILE A O 1
ATOM 718 N N . ILE A 1 93 ? 8.235 -3.364 2.516 1.00 94.81 93 ILE A N 1
ATOM 719 C CA . ILE A 1 93 ? 9.604 -3.108 2.048 1.00 94.81 93 ILE A CA 1
ATOM 720 C C . ILE A 1 93 ? 10.233 -4.384 1.484 1.00 94.81 93 ILE A C 1
ATO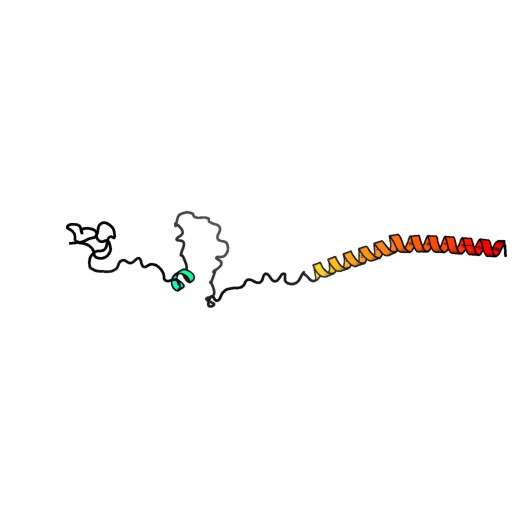M 722 O O . ILE A 1 93 ? 10.790 -4.353 0.388 1.00 94.81 93 ILE A O 1
ATOM 726 N N . ALA A 1 94 ? 10.119 -5.505 2.198 1.00 94.06 94 ALA A N 1
ATOM 727 C CA . ALA A 1 94 ? 10.645 -6.791 1.760 1.00 94.06 94 ALA A CA 1
ATOM 728 C C . ALA A 1 94 ? 9.998 -7.251 0.444 1.00 94.06 94 ALA A C 1
ATOM 730 O O . ALA A 1 94 ? 10.706 -7.712 -0.448 1.00 94.06 94 ALA A O 1
ATOM 731 N N . GLY A 1 95 ? 8.683 -7.066 0.284 1.00 93.94 95 GLY A N 1
ATOM 732 C CA . GLY A 1 95 ? 7.972 -7.366 -0.959 1.00 93.94 95 GLY A CA 1
ATOM 733 C C . GLY A 1 95 ? 8.448 -6.517 -2.141 1.00 93.94 95 GLY A C 1
ATOM 734 O O . GLY A 1 95 ? 8.695 -7.051 -3.220 1.00 93.94 95 GLY A O 1
ATOM 735 N N . ILE A 1 96 ? 8.649 -5.211 -1.935 1.00 93.44 96 ILE A N 1
ATOM 736 C CA . ILE A 1 96 ? 9.164 -4.303 -2.973 1.00 93.44 96 ILE A CA 1
ATOM 737 C C . ILE A 1 96 ? 10.598 -4.678 -3.359 1.00 93.44 96 ILE A C 1
ATOM 739 O O . ILE A 1 96 ? 10.913 -4.764 -4.543 1.00 93.44 96 ILE A O 1
ATOM 743 N N . LEU A 1 97 ? 11.464 -4.943 -2.378 1.00 93.56 97 LEU A N 1
ATOM 744 C CA . LEU A 1 97 ? 12.832 -5.399 -2.627 1.00 93.56 97 LEU A CA 1
ATOM 745 C C . LEU A 1 97 ? 12.849 -6.714 -3.405 1.00 93.56 97 LEU A C 1
ATOM 747 O O . LEU A 1 97 ? 13.564 -6.812 -4.398 1.00 93.56 97 LEU A O 1
ATOM 751 N N . ALA A 1 98 ? 12.033 -7.691 -3.011 1.00 91.75 98 ALA A N 1
ATOM 752 C CA . ALA A 1 98 ? 11.914 -8.954 -3.728 1.00 91.75 98 ALA A CA 1
ATOM 753 C C . ALA A 1 98 ? 11.447 -8.740 -5.175 1.00 91.75 98 ALA A C 1
ATOM 755 O O . ALA A 1 98 ? 12.027 -9.315 -6.089 1.00 91.75 98 ALA A O 1
ATOM 756 N N . PHE A 1 99 ? 10.463 -7.866 -5.403 1.00 92.69 99 PHE A N 1
ATOM 757 C CA . PHE A 1 99 ? 9.993 -7.519 -6.745 1.00 92.69 99 PHE A CA 1
ATOM 758 C C . PHE A 1 99 ? 11.100 -6.882 -7.596 1.00 92.69 99 PHE A C 1
ATOM 760 O O . PHE A 1 99 ? 11.335 -7.306 -8.725 1.00 92.69 99 PHE A O 1
ATOM 767 N N . ILE A 1 100 ? 11.830 -5.905 -7.052 1.00 92.31 100 ILE A N 1
ATOM 768 C CA . ILE A 1 100 ? 12.941 -5.247 -7.754 1.00 92.31 100 ILE A CA 1
ATOM 769 C C . ILE A 1 100 ? 14.033 -6.264 -8.091 1.00 92.31 100 ILE A C 1
ATOM 771 O O . ILE A 1 100 ? 14.470 -6.344 -9.236 1.00 92.31 100 ILE A O 1
ATOM 775 N N . PHE A 1 101 ? 14.449 -7.087 -7.132 1.00 91.06 101 PHE A N 1
ATOM 776 C CA . PHE A 1 101 ? 15.475 -8.095 -7.379 1.00 91.06 101 PHE A CA 1
ATOM 777 C C . PHE A 1 101 ? 15.017 -9.182 -8.352 1.00 91.06 101 PHE A C 1
ATOM 779 O O . PHE A 1 101 ? 15.815 -9.643 -9.156 1.00 91.06 101 PHE A O 1
ATOM 786 N N . PHE A 1 102 ? 13.753 -9.594 -8.318 1.00 91.81 102 PHE A N 1
ATOM 787 C CA . PHE A 1 102 ? 13.283 -10.691 -9.158 1.00 91.81 102 PHE A CA 1
ATOM 788 C C . PHE A 1 102 ? 12.864 -10.245 -10.561 1.00 91.81 102 PHE A C 1
ATOM 790 O O . PHE A 1 102 ? 12.822 -11.072 -11.462 1.00 91.81 102 PHE A O 1
ATOM 797 N N . ILE A 1 103 ? 12.558 -8.961 -10.770 1.00 89.12 103 ILE A N 1
ATOM 798 C CA . ILE A 1 103 ? 12.083 -8.447 -12.065 1.00 89.12 103 ILE A CA 1
ATOM 799 C C . ILE A 1 103 ? 13.047 -7.426 -12.658 1.00 89.12 103 ILE A C 1
ATOM 801 O O . ILE A 1 103 ? 13.437 -7.568 -13.814 1.00 89.12 103 ILE A O 1
ATOM 805 N N . ALA A 1 104 ? 13.492 -6.426 -11.895 1.00 89.19 104 ALA A N 1
ATOM 806 C CA . ALA A 1 104 ? 14.395 -5.408 -12.432 1.00 89.19 104 ALA A CA 1
ATOM 807 C C . ALA A 1 104 ? 15.793 -5.978 -12.727 1.00 89.19 104 ALA A C 1
ATOM 809 O O . ALA A 1 104 ? 16.382 -5.635 -13.749 1.00 89.19 104 ALA A O 1
ATOM 810 N N . LEU A 1 105 ? 16.306 -6.883 -11.885 1.00 90.44 105 LEU A N 1
ATOM 811 C CA . LEU A 1 105 ? 17.617 -7.510 -12.095 1.00 90.44 105 LEU A CA 1
ATOM 812 C C . LEU A 1 105 ? 17.676 -8.370 -13.369 1.00 90.44 105 LEU A C 1
ATOM 814 O O . LEU A 1 105 ? 18.562 -8.111 -14.183 1.00 90.44 105 LEU A O 1
ATOM 818 N N . PRO A 1 106 ? 16.778 -9.348 -13.620 1.00 91.00 106 PRO A N 1
ATOM 819 C CA . PRO A 1 106 ? 16.849 -10.121 -14.860 1.00 91.00 106 PRO A CA 1
ATOM 820 C C . PRO A 1 106 ? 16.621 -9.259 -16.102 1.00 91.00 106 PRO A C 1
ATOM 822 O O . PRO A 1 106 ? 17.303 -9.464 -17.101 1.00 91.00 106 PRO A O 1
ATOM 825 N N . VAL A 1 107 ? 15.739 -8.254 -16.043 1.00 94.06 107 VAL A N 1
ATOM 826 C CA . VAL A 1 107 ? 15.553 -7.308 -17.157 1.00 94.06 107 VAL A CA 1
ATOM 827 C C . VAL A 1 107 ? 16.841 -6.530 -17.438 1.00 94.06 107 VAL A C 1
ATOM 829 O O . VAL A 1 107 ? 17.242 -6.412 -18.595 1.00 94.06 107 VAL A O 1
ATOM 832 N N . ALA A 1 108 ? 17.531 -6.053 -16.399 1.00 93.38 108 ALA A N 1
ATOM 833 C CA . ALA A 1 108 ? 18.809 -5.363 -16.545 1.00 93.38 108 ALA A CA 1
ATOM 834 C C . ALA A 1 108 ? 19.903 -6.277 -17.121 1.00 93.38 108 ALA A C 1
ATOM 836 O O . ALA A 1 108 ? 20.640 -5.858 -18.013 1.00 93.38 108 ALA A O 1
ATOM 837 N N . VAL A 1 109 ? 19.986 -7.532 -16.664 1.00 94.75 109 VAL A N 1
ATOM 838 C CA . VAL A 1 109 ? 20.947 -8.520 -17.183 1.00 94.75 109 VAL A CA 1
ATOM 839 C C . VAL A 1 109 ? 20.685 -8.809 -18.660 1.00 94.75 109 VAL A C 1
ATOM 841 O O . VAL A 1 109 ? 21.614 -8.758 -19.462 1.00 94.75 109 VAL A O 1
ATOM 844 N N . VAL A 1 110 ? 19.431 -9.051 -19.049 1.00 96.12 110 VAL A N 1
ATOM 845 C CA . VAL A 1 110 ? 19.061 -9.278 -20.455 1.00 96.12 110 VAL A CA 1
ATOM 846 C C . VAL A 1 110 ? 19.387 -8.051 -21.308 1.00 96.12 110 VAL A C 1
ATOM 848 O O . VAL A 1 110 ? 19.982 -8.192 -22.375 1.00 96.12 110 VAL A O 1
ATOM 851 N N . GLY A 1 111 ? 19.071 -6.847 -20.826 1.00 95.62 111 GLY A N 1
ATOM 852 C CA . GLY A 1 111 ? 19.415 -5.600 -21.510 1.00 95.62 111 GLY A CA 1
ATOM 853 C C . GLY A 1 111 ? 20.922 -5.439 -21.726 1.00 95.62 111 GLY A C 1
ATOM 854 O O . GLY A 1 111 ? 21.346 -5.082 -22.823 1.00 95.62 111 GLY A O 1
ATOM 855 N N . LEU A 1 112 ? 21.737 -5.767 -20.720 1.00 95.69 112 LEU A N 1
ATOM 856 C CA . LEU A 1 112 ? 23.198 -5.722 -20.817 1.00 95.69 112 LEU A CA 1
ATOM 857 C C . LEU A 1 112 ? 23.726 -6.732 -21.841 1.00 95.69 112 LEU A C 1
ATOM 859 O O . LEU A 1 112 ? 24.587 -6.384 -22.644 1.00 95.69 112 LEU A O 1
ATOM 863 N N . VAL A 1 113 ? 23.182 -7.951 -21.866 1.00 96.12 113 VAL A N 1
ATOM 864 C CA . VAL A 1 113 ? 23.552 -8.972 -22.860 1.00 96.12 113 VAL A CA 1
ATOM 865 C C . VAL A 1 113 ? 23.224 -8.503 -24.277 1.00 96.12 113 VAL A C 1
ATOM 867 O O . VAL A 1 113 ? 24.066 -8.621 -25.164 1.00 96.12 113 VAL A O 1
ATOM 870 N N . ILE A 1 114 ? 22.037 -7.928 -24.496 1.00 95.94 114 ILE A N 1
ATOM 871 C CA . ILE A 1 114 ? 21.646 -7.386 -25.806 1.00 95.94 114 ILE A CA 1
ATOM 872 C C . ILE A 1 114 ? 22.575 -6.237 -26.203 1.00 95.94 114 ILE A C 1
ATOM 874 O O . ILE A 1 114 ? 23.079 -6.219 -27.323 1.00 95.94 114 ILE A O 1
ATOM 878 N N . ALA A 1 115 ? 22.847 -5.304 -25.289 1.00 94.44 115 ALA A N 1
ATOM 879 C CA . ALA A 1 115 ? 23.750 -4.188 -25.544 1.00 94.44 115 ALA A CA 1
ATOM 880 C C . ALA A 1 115 ? 25.164 -4.671 -25.908 1.00 94.44 115 ALA A C 1
ATOM 882 O O . ALA A 1 115 ? 25.745 -4.186 -26.876 1.00 94.44 115 ALA A O 1
ATOM 883 N N . ALA A 1 116 ? 25.690 -5.663 -25.186 1.00 94.44 116 ALA A N 1
ATOM 884 C CA . ALA A 1 116 ? 26.985 -6.269 -25.475 1.00 94.44 116 ALA A CA 1
ATOM 885 C C . ALA A 1 116 ? 26.997 -6.992 -26.830 1.00 94.44 116 ALA A C 1
ATOM 887 O O . ALA A 1 116 ? 27.965 -6.867 -27.575 1.00 94.44 116 ALA A O 1
ATOM 888 N N . ALA A 1 117 ? 25.922 -7.702 -27.182 1.00 94.31 117 ALA A N 1
ATOM 889 C CA . ALA A 1 117 ? 25.796 -8.379 -28.470 1.00 94.31 117 ALA A CA 1
ATOM 890 C C . ALA A 1 117 ? 25.757 -7.385 -29.640 1.00 94.31 117 ALA A C 1
ATOM 892 O O . ALA A 1 117 ? 26.469 -7.571 -30.624 1.00 94.31 117 ALA A O 1
ATOM 893 N N . VAL A 1 118 ? 24.976 -6.306 -29.515 1.00 95.44 118 VAL A N 1
ATOM 894 C CA . VAL A 1 118 ? 24.923 -5.226 -30.512 1.00 95.44 118 VAL A CA 1
ATOM 895 C C . VAL A 1 118 ? 26.289 -4.559 -30.640 1.00 95.44 118 VAL A C 1
ATOM 897 O O . VAL A 1 118 ? 26.775 -4.382 -31.753 1.00 95.44 118 VAL A O 1
ATOM 900 N N . TRP A 1 119 ? 26.934 -4.238 -29.518 1.00 95.56 119 TRP A N 1
ATOM 901 C CA . TRP A 1 119 ? 28.262 -3.629 -29.517 1.00 95.56 119 TRP A CA 1
ATOM 902 C C . TRP A 1 119 ? 29.310 -4.527 -30.182 1.00 95.56 119 TRP A C 1
ATOM 904 O O . TRP A 1 119 ? 30.062 -4.053 -31.026 1.00 95.56 119 TRP A O 1
ATOM 914 N N . LEU A 1 120 ? 29.321 -5.826 -29.870 1.00 94.38 120 LEU A N 1
ATOM 915 C CA . LEU A 1 120 ? 30.235 -6.794 -30.478 1.00 94.38 120 LEU A CA 1
ATOM 916 C C . LEU A 1 120 ? 29.972 -6.933 -31.979 1.00 94.38 120 LEU A C 1
ATOM 918 O O . LEU A 1 120 ? 30.916 -6.945 -32.761 1.00 94.38 120 LEU A O 1
ATOM 922 N N . PHE A 1 121 ? 28.706 -6.977 -32.395 1.00 94.06 121 PHE A N 1
ATOM 923 C CA . PHE A 1 121 ? 28.343 -7.047 -33.807 1.00 94.06 121 PHE A CA 1
ATOM 924 C C . PHE A 1 121 ? 28.823 -5.811 -34.580 1.00 94.06 121 PHE A C 1
ATOM 926 O O . PHE A 1 121 ? 29.481 -5.954 -35.606 1.00 94.06 121 PHE A O 1
ATOM 933 N N . PHE A 1 122 ? 28.569 -4.605 -34.061 1.00 92.88 122 PHE A N 1
ATOM 934 C CA . PHE A 1 122 ? 29.083 -3.365 -34.650 1.00 92.88 122 PHE A CA 1
ATOM 935 C C . PHE A 1 122 ? 30.611 -3.286 -34.616 1.00 92.88 122 PHE A C 1
ATOM 937 O O . PHE A 1 122 ? 31.204 -2.797 -35.564 1.00 92.88 122 PHE A O 1
ATOM 944 N N . SER A 1 123 ? 31.258 -3.780 -33.560 1.00 90.06 123 SER A N 1
ATOM 945 C CA . SER A 1 123 ? 32.720 -3.798 -33.455 1.00 90.06 123 SER A CA 1
ATOM 946 C C . SER A 1 123 ? 33.381 -4.821 -34.379 1.00 90.06 123 SER A C 1
ATOM 948 O O . SER A 1 123 ? 34.567 -4.687 -34.657 1.00 90.06 123 SER A O 1
ATOM 950 N N . PHE A 1 124 ? 32.667 -5.874 -34.779 1.00 89.12 124 PHE A N 1
ATOM 951 C CA . PHE A 1 124 ? 33.203 -6.929 -35.637 1.00 89.12 124 PHE A CA 1
ATOM 952 C C . PHE A 1 124 ? 32.938 -6.664 -37.125 1.00 89.12 124 PHE A C 1
ATOM 954 O O . PHE A 1 124 ? 33.742 -7.058 -37.964 1.00 89.12 124 PHE A O 1
ATOM 961 N N . PHE A 1 125 ? 31.818 -6.013 -37.454 1.00 80.12 125 PHE A N 1
ATOM 962 C CA . PHE A 1 125 ? 31.429 -5.678 -38.831 1.00 80.12 125 PHE A CA 1
ATOM 963 C C . PHE A 1 125 ? 31.683 -4.215 -39.229 1.00 80.12 125 PHE A C 1
ATOM 965 O O . PHE A 1 125 ? 31.465 -3.872 -40.393 1.00 80.12 125 PHE A O 1
ATOM 972 N N . GLY A 1 126 ? 32.088 -3.365 -38.285 1.00 65.75 126 GLY A N 1
ATOM 973 C CA . GLY A 1 126 ? 32.446 -1.960 -38.498 1.00 65.75 126 GLY A CA 1
ATOM 974 C C . GLY A 1 126 ? 33.943 -1.724 -38.612 1.00 65.75 126 GLY A C 1
ATOM 975 O O . GLY A 1 126 ? 34.722 -2.571 -38.123 1.00 65.75 126 GLY A O 1
#

Radius of gyration: 42.04 Å; chains: 1; bounding box: 105×34×90 Å

Organism: NCBI:txid1123243